Protein AF-A0A2V5WTH6-F1 (afdb_monomer)

pLDDT: mean 79.35, std 17.33, range [40.53, 95.56]

Radius of gyration: 19.83 Å; Cα contacts (8 Å, |Δi|>4): 260; chains: 1; bounding box: 64×51×32 Å

Secondary structure (DSSP, 8-state):
-EE-SSEEEEEEE--S-GGGGGG-EEEEEEE-TTS-EEEEEEEPPSSSEEEEEEETTT--EEEEEEEEEETTEEEEEEE-TTS-TTS-EEEEEE-EETTEESS--EEE-----TT---THHHHHHHHHSS--

Mean predicted aligned error: 10.58 Å

Foldseek 3Di:
DDDDQWKDKDKDAAPPDPVQQQAKKKKKWAAFPVRHIWIWIWRDDQAWDWTFTATPPPRDGDDIWTWHDGNGITMIMDTCNRHGLQIKMWMDIQRDPPPDRPTDIDIDHHDDPPPDPPCVVVVVVVVVVPPD

Structure (mmCIF, N/CA/C/O backbone):
data_AF-A0A2V5WTH6-F1
#
_entry.id   AF-A0A2V5WTH6-F1
#
loop_
_atom_site.group_PDB
_atom_site.id
_atom_site.type_symbol
_atom_site.label_atom_id
_atom_site.label_alt_id
_atom_site.label_comp_id
_atom_site.label_asym_id
_atom_site.label_entity_id
_atom_site.label_seq_id
_atom_site.pdbx_PDB_ins_code
_atom_site.Cartn_x
_atom_site.Cartn_y
_atom_site.Cartn_z
_atom_site.occupancy
_atom_site.B_iso_or_equiv
_atom_site.auth_seq_id
_atom_site.auth_comp_id
_atom_site.auth_asym_id
_atom_site.auth_atom_id
_atom_site.pdbx_PDB_model_num
ATOM 1 N N . VAL A 1 1 ? -0.815 8.359 -6.372 1.00 88.19 1 VAL A N 1
ATOM 2 C CA . VAL A 1 1 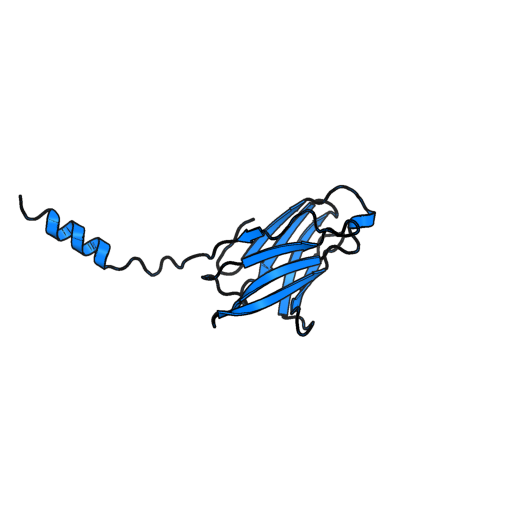? -1.304 7.412 -5.344 1.00 88.19 1 VAL A CA 1
ATOM 3 C C . VAL A 1 1 ? -2.803 7.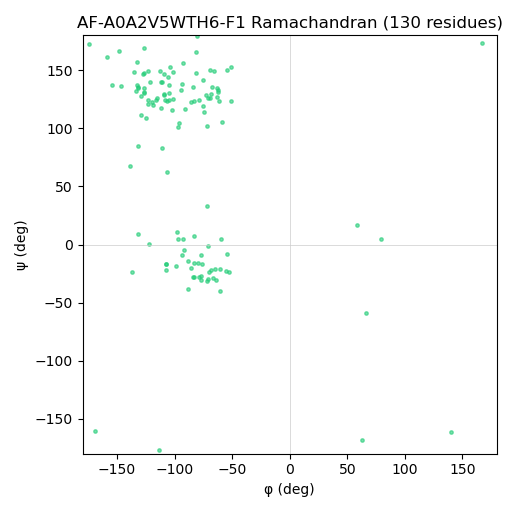589 -5.222 1.00 88.19 1 VAL A C 1
ATOM 5 O O . VAL A 1 1 ? -3.250 8.729 -5.161 1.00 88.19 1 VAL A O 1
ATOM 8 N N . SER A 1 2 ? -3.561 6.502 -5.251 1.00 91.56 2 SER A N 1
ATOM 9 C CA . SER A 1 2 ? -5.020 6.497 -5.147 1.00 91.56 2 SER A CA 1
ATOM 10 C C . SER A 1 2 ? -5.433 5.445 -4.129 1.00 91.56 2 SER A C 1
ATOM 12 O O . SER A 1 2 ? -4.868 4.354 -4.107 1.00 91.56 2 SER A O 1
ATOM 14 N N . ARG A 1 3 ? -6.389 5.769 -3.259 1.00 92.31 3 ARG A N 1
ATOM 15 C CA . ARG A 1 3 ? -6.873 4.859 -2.220 1.00 92.31 3 ARG A CA 1
ATOM 16 C C . ARG A 1 3 ? -8.380 4.726 -2.310 1.00 92.31 3 ARG A C 1
ATOM 18 O O . ARG A 1 3 ? -9.106 5.715 -2.303 1.00 92.31 3 ARG A O 1
ATOM 25 N N . THR A 1 4 ? -8.835 3.485 -2.305 1.00 90.69 4 THR A N 1
ATOM 26 C CA . THR A 1 4 ? -10.234 3.115 -2.115 1.00 90.69 4 THR A CA 1
ATOM 27 C C . THR A 1 4 ? -10.381 2.357 -0.796 1.00 90.69 4 THR A C 1
ATOM 29 O O . THR A 1 4 ? -9.424 2.194 -0.035 1.00 90.69 4 THR A O 1
ATOM 32 N N . ARG A 1 5 ? -11.596 1.891 -0.499 1.00 87.81 5 ARG A N 1
ATOM 33 C CA . ARG A 1 5 ? -11.837 1.046 0.674 1.00 87.81 5 ARG A CA 1
ATOM 34 C C . ARG A 1 5 ? -11.041 -0.260 0.608 1.00 87.81 5 ARG A C 1
ATOM 36 O O . ARG A 1 5 ? -10.504 -0.684 1.626 1.00 87.81 5 ARG A O 1
ATOM 43 N N . ASP A 1 6 ? -10.969 -0.851 -0.581 1.00 89.69 6 ASP A N 1
ATOM 44 C CA . ASP A 1 6 ? -10.497 -2.223 -0.765 1.00 89.69 6 ASP A CA 1
ATOM 45 C C . ASP A 1 6 ? -9.113 -2.299 -1.401 1.00 89.69 6 ASP A C 1
ATOM 47 O O . ASP A 1 6 ? -8.427 -3.302 -1.225 1.00 89.69 6 ASP A O 1
ATOM 51 N N . ASN A 1 7 ? -8.681 -1.247 -2.102 1.00 92.94 7 ASN A N 1
ATOM 52 C CA . ASN A 1 7 ? -7.415 -1.228 -2.827 1.00 92.94 7 ASN A CA 1
ATOM 53 C C . ASN A 1 7 ? -6.634 0.067 -2.607 1.00 92.94 7 ASN A C 1
ATOM 55 O O . ASN A 1 7 ? -7.212 1.149 -2.458 1.00 92.94 7 ASN A O 1
ATOM 59 N N . LEU A 1 8 ? -5.311 -0.060 -2.643 1.00 93.50 8 LEU A N 1
ATOM 60 C CA . LEU A 1 8 ? -4.381 1.050 -2.782 1.00 93.50 8 LEU A CA 1
ATOM 61 C C . LEU A 1 8 ? -3.617 0.907 -4.097 1.00 93.50 8 LEU A C 1
ATOM 63 O O . LEU A 1 8 ? -2.948 -0.106 -4.292 1.00 93.50 8 LEU A O 1
ATOM 67 N N . ASP A 1 9 ? -3.674 1.943 -4.927 1.00 93.44 9 ASP A N 1
ATOM 68 C CA . ASP A 1 9 ? -2.959 2.033 -6.196 1.00 93.44 9 ASP A CA 1
ATOM 69 C C . ASP A 1 9 ? -1.816 3.052 -6.091 1.00 93.44 9 ASP A C 1
ATOM 71 O O . ASP A 1 9 ? -1.991 4.216 -5.701 1.00 93.44 9 ASP A O 1
ATOM 75 N N . VAL A 1 10 ? -0.603 2.604 -6.400 1.00 90.31 10 VAL A N 1
ATOM 76 C CA . VAL A 1 10 ? 0.632 3.367 -6.213 1.00 90.31 10 VAL A CA 1
ATOM 77 C C . VAL A 1 10 ? 1.448 3.359 -7.496 1.00 90.31 10 VAL A C 1
ATOM 79 O O . VAL A 1 10 ? 2.049 2.350 -7.854 1.00 90.31 10 VAL A O 1
ATOM 82 N N . ASP A 1 11 ? 1.552 4.518 -8.138 1.00 89.50 11 ASP A N 1
ATOM 83 C CA . ASP A 1 11 ? 2.507 4.721 -9.224 1.00 89.50 11 ASP A CA 1
ATOM 84 C C . ASP A 1 11 ? 3.921 4.876 -8.666 1.00 89.50 11 ASP A C 1
ATOM 86 O O . ASP A 1 11 ? 4.223 5.806 -7.910 1.00 89.50 11 ASP A O 1
ATOM 90 N N . LEU A 1 12 ? 4.811 3.972 -9.061 1.00 81.38 12 LEU A N 1
ATOM 91 C CA . LEU A 1 12 ? 6.212 3.979 -8.674 1.00 81.38 12 LEU A CA 1
ATOM 92 C C . LEU A 1 12 ? 7.079 4.363 -9.869 1.00 81.38 12 LEU A C 1
ATOM 94 O O . LEU A 1 12 ? 6.996 3.767 -10.941 1.00 81.38 12 LEU A O 1
ATOM 98 N N . ARG A 1 13 ? 7.969 5.335 -9.656 1.00 80.25 13 ARG A N 1
ATOM 99 C CA . ARG A 1 13 ? 9.046 5.692 -10.588 1.00 80.25 13 ARG A CA 1
ATOM 100 C C . ARG A 1 13 ? 10.384 5.596 -9.870 1.00 80.25 13 ARG A C 1
ATOM 102 O O . ARG A 1 13 ? 10.591 6.259 -8.849 1.00 80.25 13 ARG A O 1
ATOM 109 N N . PHE A 1 14 ? 11.269 4.758 -10.390 1.00 74.06 14 PHE A N 1
ATOM 110 C CA . PHE A 1 14 ? 12.625 4.544 -9.898 1.00 74.06 14 PHE A CA 1
ATOM 111 C C . PHE A 1 14 ? 13.629 5.246 -10.813 1.00 74.06 14 PHE A C 1
ATOM 113 O O . PHE A 1 14 ? 13.379 5.439 -12.002 1.00 74.06 14 PHE A O 1
ATOM 120 N N . SER A 1 15 ? 14.783 5.628 -10.265 1.00 68.12 15 SER A N 1
ATOM 121 C CA . SER A 1 15 ? 15.891 6.097 -11.095 1.00 68.12 15 SER A CA 1
ATOM 122 C C . SER A 1 15 ? 16.477 4.934 -11.900 1.00 68.12 15 SER A C 1
ATOM 124 O O . SER A 1 15 ? 16.460 3.787 -11.452 1.00 68.12 15 SER A O 1
ATOM 126 N N . ALA A 1 16 ? 17.024 5.228 -13.082 1.00 64.00 16 ALA A N 1
ATOM 127 C CA . ALA A 1 16 ? 17.572 4.243 -14.018 1.00 64.00 16 ALA A CA 1
ATOM 128 C C . ALA A 1 16 ? 18.906 3.607 -13.561 1.00 64.00 16 ALA A C 1
ATOM 130 O O . ALA A 1 16 ? 19.766 3.312 -14.383 1.00 64.00 16 ALA A O 1
ATOM 131 N N . ASN A 1 17 ? 19.114 3.420 -12.253 1.00 65.38 17 ASN A N 1
ATOM 132 C CA . ASN A 1 17 ? 20.310 2.788 -11.705 1.00 65.38 17 ASN A CA 1
ATOM 133 C C . ASN A 1 17 ? 20.043 1.287 -11.443 1.00 65.38 17 ASN A C 1
ATOM 135 O O . ASN A 1 17 ? 19.398 0.956 -10.442 1.00 65.38 17 ASN A O 1
ATOM 139 N N . PRO A 1 18 ? 20.555 0.367 -12.286 1.00 58.31 18 PRO A N 1
ATOM 140 C CA . PRO A 1 18 ? 20.208 -1.057 -12.229 1.00 58.31 18 PRO A CA 1
ATOM 141 C C . PRO A 1 18 ? 20.654 -1.737 -10.929 1.00 58.31 18 PRO A C 1
ATOM 143 O O . PRO A 1 18 ? 19.987 -2.647 -10.437 1.00 58.31 18 PRO A O 1
ATOM 146 N N . PHE A 1 19 ? 21.755 -1.272 -10.329 1.00 58.19 19 PHE A N 1
ATOM 147 C CA . PHE A 1 19 ? 22.296 -1.834 -9.088 1.00 58.19 19 PHE A CA 1
ATOM 148 C C . PHE A 1 19 ? 21.400 -1.564 -7.874 1.00 58.19 19 PHE A C 1
ATOM 150 O O . PHE A 1 19 ? 21.469 -2.291 -6.884 1.00 58.19 19 PHE A O 1
ATOM 157 N N . ARG A 1 20 ? 20.535 -0.543 -7.946 1.00 61.81 20 ARG A N 1
ATOM 158 C CA . ARG A 1 20 ? 19.619 -0.183 -6.856 1.00 61.81 20 ARG A CA 1
ATOM 159 C C . ARG A 1 20 ? 18.342 -1.023 -6.842 1.00 61.81 20 ARG A C 1
ATOM 161 O O . ARG A 1 20 ? 17.667 -1.059 -5.826 1.00 61.81 20 ARG A O 1
ATOM 168 N N . MET A 1 21 ? 18.003 -1.728 -7.922 1.00 57.66 21 MET A N 1
ATOM 169 C CA . MET A 1 21 ? 16.694 -2.384 -8.043 1.00 57.66 21 MET A CA 1
ATOM 170 C C . MET A 1 21 ? 16.567 -3.752 -7.384 1.00 57.66 21 MET A C 1
ATOM 172 O O . MET A 1 21 ? 15.474 -4.097 -6.947 1.00 57.66 21 MET A O 1
ATOM 176 N N . GLN A 1 22 ? 17.649 -4.523 -7.249 1.00 57.06 22 GLN A N 1
ATOM 177 C CA . GLN A 1 22 ? 17.549 -5.901 -6.744 1.00 57.06 22 GLN A CA 1
ATOM 178 C C . GLN A 1 22 ? 17.209 -6.019 -5.246 1.00 57.06 22 GLN A C 1
ATOM 180 O O . GLN A 1 22 ? 17.093 -7.126 -4.723 1.00 57.06 22 GLN A O 1
ATOM 185 N N . ARG A 1 23 ? 17.061 -4.901 -4.525 1.00 64.50 23 ARG A N 1
ATOM 186 C CA . ARG A 1 23 ? 16.792 -4.896 -3.076 1.00 64.50 23 ARG A CA 1
ATOM 187 C C . ARG A 1 23 ? 15.649 -3.981 -2.653 1.00 64.50 23 ARG A C 1
ATOM 189 O O . ARG A 1 23 ? 15.458 -3.796 -1.453 1.00 64.50 23 ARG A O 1
ATOM 196 N N . ASN A 1 24 ? 14.891 -3.431 -3.599 1.00 77.44 24 ASN A N 1
ATOM 197 C CA . ASN A 1 24 ? 13.833 -2.498 -3.247 1.00 77.44 24 ASN A CA 1
ATOM 198 C C . ASN A 1 24 ? 12.699 -3.237 -2.528 1.00 77.44 24 ASN A C 1
ATOM 200 O O . ASN A 1 24 ? 12.150 -4.229 -3.015 1.00 77.44 24 ASN A O 1
ATOM 204 N N . LYS A 1 25 ? 12.353 -2.737 -1.345 1.00 85.75 25 LYS A N 1
ATOM 205 C CA . LYS A 1 25 ? 11.200 -3.197 -0.578 1.00 85.75 25 LYS A CA 1
ATOM 206 C C . LYS A 1 25 ? 10.156 -2.103 -0.547 1.00 85.75 25 LYS A C 1
ATOM 208 O O . LYS A 1 25 ? 10.485 -0.932 -0.381 1.00 85.75 25 LYS A O 1
ATOM 213 N N . PHE A 1 26 ? 8.903 -2.492 -0.679 1.00 89.38 26 PHE A N 1
ATOM 214 C CA . PHE A 1 26 ? 7.774 -1.620 -0.428 1.00 89.38 26 PHE A CA 1
ATOM 215 C C . PHE A 1 26 ? 7.201 -1.952 0.941 1.00 89.38 26 PHE A C 1
ATOM 217 O O . PHE A 1 26 ? 6.898 -3.110 1.215 1.00 89.38 26 PHE A O 1
ATOM 224 N N . PHE A 1 27 ? 7.093 -0.951 1.799 1.00 92.12 27 PHE A N 1
ATOM 225 C CA . PHE A 1 27 ? 6.552 -1.065 3.140 1.00 92.12 27 PHE A CA 1
ATOM 226 C C . PHE A 1 27 ? 5.225 -0.336 3.225 1.00 92.12 27 PHE A C 1
ATOM 228 O O . PHE A 1 27 ? 5.084 0.772 2.707 1.00 92.12 27 PHE A O 1
ATOM 235 N N . ILE A 1 28 ? 4.287 -0.944 3.939 1.00 94.31 28 ILE A N 1
ATOM 236 C CA . ILE A 1 28 ? 3.023 -0.325 4.315 1.00 94.31 28 ILE A CA 1
ATOM 237 C C . ILE A 1 28 ? 2.879 -0.467 5.817 1.00 94.31 28 ILE A C 1
ATOM 239 O O . ILE A 1 28 ? 3.046 -1.554 6.369 1.00 94.31 28 ILE A O 1
ATOM 243 N N . LEU A 1 29 ? 2.544 0.632 6.470 1.00 95.56 29 LEU A N 1
ATOM 244 C CA . LEU A 1 29 ? 2.190 0.699 7.872 1.00 95.56 29 LEU A CA 1
ATOM 245 C C . LEU A 1 29 ? 0.782 1.277 7.979 1.00 95.56 29 LEU A C 1
ATOM 247 O O . LEU A 1 29 ? 0.422 2.217 7.280 1.00 95.56 29 LEU A O 1
ATOM 251 N N . GLY A 1 30 ? -0.018 0.726 8.875 1.00 95.06 30 GLY A N 1
ATOM 252 C CA . GLY A 1 30 ? -1.367 1.202 9.109 1.00 95.06 30 GLY A CA 1
ATOM 253 C C . GLY A 1 30 ? -1.964 0.586 10.355 1.00 95.06 30 GLY A C 1
ATOM 254 O O . GLY A 1 30 ? -1.256 0.063 11.224 1.00 95.06 30 GLY A O 1
ATOM 255 N N . ARG A 1 31 ? -3.290 0.632 10.433 1.00 95.25 31 ARG A N 1
ATOM 256 C CA . ARG A 1 31 ? -4.060 -0.024 11.489 1.00 95.25 31 ARG A CA 1
ATOM 257 C C . ARG A 1 31 ? -5.078 -0.976 10.895 1.00 95.25 31 ARG A C 1
ATOM 259 O O . ARG A 1 31 ? -5.575 -0.715 9.806 1.00 95.25 31 ARG A O 1
ATOM 266 N N . ASP A 1 32 ? -5.397 -2.048 11.607 1.00 92.56 32 ASP A N 1
ATOM 267 C CA . ASP A 1 32 ? -6.545 -2.893 11.278 1.00 92.56 32 ASP A CA 1
ATOM 268 C C . ASP A 1 32 ? -7.863 -2.285 11.790 1.00 92.56 32 ASP A C 1
ATOM 270 O O . ASP A 1 32 ? -7.885 -1.202 12.384 1.00 92.56 32 ASP A O 1
ATOM 274 N N . SER A 1 33 ? -8.982 -2.971 11.542 1.00 90.25 33 SER A N 1
ATOM 275 C CA . SER A 1 33 ? -10.323 -2.545 11.969 1.00 90.25 33 SER A CA 1
ATOM 276 C C . SER A 1 33 ? -10.483 -2.417 13.488 1.00 90.25 33 SER A C 1
ATOM 278 O O . SER A 1 33 ? -11.365 -1.693 13.940 1.00 90.25 33 SER A O 1
ATOM 280 N N . LEU A 1 34 ? -9.621 -3.073 14.273 1.00 93.38 34 LEU A N 1
ATOM 281 C CA . LEU A 1 34 ? -9.576 -2.980 15.735 1.00 93.38 34 LEU A CA 1
ATOM 282 C C . LEU A 1 34 ? -8.589 -1.903 16.220 1.00 93.38 34 LEU A C 1
ATOM 284 O O . LEU A 1 34 ? -8.341 -1.780 17.417 1.00 93.38 34 LEU A O 1
ATOM 288 N N . GLY A 1 35 ? -7.987 -1.139 15.304 1.00 92.06 35 GLY A N 1
ATOM 289 C CA . GLY A 1 35 ? -7.024 -0.084 15.616 1.00 92.06 35 GLY A CA 1
ATOM 290 C C . GLY A 1 35 ? -5.609 -0.585 15.926 1.00 92.06 35 GLY A C 1
ATOM 291 O O . GLY A 1 35 ? -4.739 0.229 16.265 1.00 92.06 35 GLY A O 1
ATOM 292 N N . ARG A 1 36 ? -5.336 -1.891 15.797 1.00 94.69 36 ARG A N 1
ATOM 293 C CA . ARG A 1 36 ? -4.009 -2.474 16.056 1.00 94.69 36 ARG A CA 1
ATOM 294 C C . ARG A 1 36 ? -3.069 -2.149 14.907 1.00 94.69 36 ARG A C 1
ATOM 296 O O . ARG A 1 36 ? -3.473 -2.183 13.748 1.00 94.69 36 ARG A O 1
ATOM 303 N N . LYS A 1 37 ? -1.802 -1.863 15.216 1.00 94.81 37 LYS A N 1
ATOM 304 C CA . LYS A 1 37 ? -0.788 -1.577 14.193 1.00 94.81 37 LYS A CA 1
ATOM 305 C C . LYS A 1 37 ? -0.569 -2.806 13.309 1.00 94.81 37 LYS A C 1
ATOM 307 O O . LYS A 1 37 ? -0.412 -3.916 13.812 1.00 94.81 37 LYS A O 1
ATOM 312 N N . ARG A 1 38 ? -0.520 -2.582 12.002 1.00 94.00 38 ARG A N 1
ATOM 313 C CA . ARG A 1 38 ? -0.177 -3.574 10.983 1.00 94.00 38 ARG A CA 1
ATOM 314 C C . ARG A 1 38 ? 0.943 -3.019 10.129 1.00 94.00 38 ARG A C 1
ATOM 316 O O . ARG A 1 38 ? 0.879 -1.863 9.721 1.00 94.00 38 ARG A O 1
ATOM 323 N N . ALA A 1 39 ? 1.947 -3.842 9.871 1.00 95.25 39 ALA A N 1
ATOM 324 C CA . ALA A 1 39 ? 3.046 -3.502 8.989 1.00 95.25 39 ALA A CA 1
ATOM 325 C C . ALA A 1 39 ? 3.288 -4.668 8.039 1.00 95.25 39 ALA A C 1
ATOM 327 O O . ALA A 1 39 ? 3.381 -5.811 8.489 1.00 95.25 39 ALA A O 1
ATOM 328 N N . CYS A 1 40 ? 3.406 -4.385 6.749 1.00 94.44 40 CYS A N 1
ATOM 329 C CA . CYS A 1 40 ? 3.772 -5.388 5.765 1.00 94.44 40 CYS A CA 1
ATOM 330 C C . CYS A 1 40 ? 4.870 -4.894 4.829 1.00 94.44 40 CYS A C 1
ATOM 332 O O . CYS A 1 40 ? 5.088 -3.690 4.665 1.00 94.44 40 CYS A O 1
ATOM 334 N N . GLN A 1 41 ? 5.577 -5.855 4.244 1.00 94.25 41 GLN A N 1
ATOM 335 C CA . GLN A 1 41 ? 6.631 -5.641 3.270 1.00 94.25 41 GLN A CA 1
ATOM 336 C C . GLN A 1 41 ? 6.360 -6.453 2.008 1.00 94.25 41 GLN A C 1
ATOM 338 O O . GLN A 1 41 ? 5.844 -7.569 2.063 1.00 94.25 41 GLN A O 1
ATOM 343 N N . ILE A 1 42 ? 6.773 -5.902 0.876 1.00 91.94 42 ILE A N 1
ATOM 344 C CA . ILE A 1 42 ? 6.692 -6.536 -0.436 1.00 91.94 42 ILE A CA 1
ATOM 345 C C . ILE A 1 42 ? 8.047 -6.376 -1.102 1.00 91.94 42 ILE A C 1
ATOM 347 O O . ILE A 1 42 ? 8.655 -5.303 -1.056 1.00 91.94 42 ILE A O 1
ATOM 351 N N . ARG A 1 43 ? 8.547 -7.448 -1.710 1.00 88.50 43 ARG A N 1
ATOM 352 C CA . ARG A 1 43 ? 9.787 -7.399 -2.487 1.00 88.50 43 ARG A CA 1
ATOM 353 C C . ARG A 1 43 ? 9.447 -6.968 -3.905 1.00 88.50 43 ARG A C 1
ATOM 355 O O . ARG A 1 43 ? 8.626 -7.607 -4.556 1.00 88.50 43 ARG A O 1
ATOM 362 N N . LEU A 1 44 ? 10.055 -5.879 -4.357 1.00 79.81 44 LEU A N 1
ATOM 363 C CA . LEU A 1 44 ? 9.769 -5.320 -5.670 1.00 79.81 44 LEU A CA 1
ATOM 364 C C . LEU A 1 44 ? 10.501 -6.128 -6.757 1.00 79.81 44 LEU A C 1
ATOM 366 O O . LEU A 1 44 ? 11.720 -6.290 -6.667 1.00 79.81 44 LEU A O 1
ATOM 370 N N . PRO A 1 45 ? 9.786 -6.656 -7.764 1.00 77.38 45 PRO A N 1
ATOM 371 C CA . PRO A 1 45 ? 10.378 -7.404 -8.862 1.00 77.38 45 PRO A CA 1
ATOM 372 C C . PRO A 1 45 ? 10.939 -6.449 -9.925 1.00 77.38 45 PRO A C 1
ATOM 374 O O . PRO A 1 45 ? 10.598 -5.269 -9.980 1.00 77.38 45 PRO A O 1
ATOM 377 N N . GLY A 1 46 ? 11.762 -6.981 -10.830 1.00 75.88 46 GLY A N 1
ATOM 378 C CA . GLY A 1 46 ? 12.182 -6.255 -12.034 1.00 75.88 46 GLY A CA 1
ATOM 379 C C . GLY A 1 46 ? 11.118 -6.214 -13.138 1.00 75.88 46 GLY A C 1
ATOM 380 O O . GLY A 1 46 ? 11.304 -5.525 -14.129 1.00 75.88 46 GLY A O 1
ATOM 381 N N . CYS A 1 47 ? 10.018 -6.954 -13.018 1.00 82.06 47 CYS A N 1
ATOM 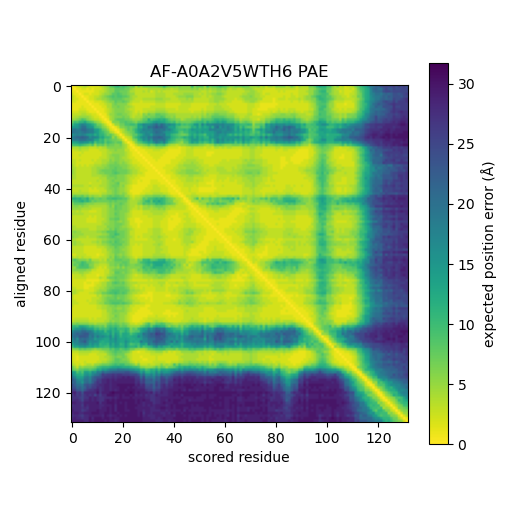382 C CA . CYS A 1 47 ? 8.994 -7.067 -14.055 1.00 82.06 47 CYS A CA 1
ATOM 383 C C . CYS A 1 47 ? 7.604 -7.264 -13.448 1.00 82.06 47 CYS A C 1
ATOM 385 O O . CYS A 1 47 ? 7.472 -7.561 -12.264 1.00 82.06 47 CYS A O 1
ATOM 387 N N . SER A 1 48 ? 6.572 -7.105 -14.277 1.00 89.06 48 SER A N 1
ATOM 388 C CA . SER A 1 48 ? 5.176 -7.349 -13.905 1.00 89.06 48 SER A CA 1
ATOM 389 C C . SER A 1 48 ? 4.993 -8.726 -13.261 1.00 89.06 48 SER A C 1
ATOM 391 O O . SER A 1 48 ? 5.319 -9.739 -13.875 1.00 89.06 48 SER A O 1
ATOM 393 N N . ALA A 1 49 ? 4.455 -8.761 -12.043 1.00 91.19 49 ALA A N 1
ATOM 394 C CA . ALA A 1 49 ? 4.237 -9.990 -11.290 1.00 91.19 49 ALA A CA 1
ATOM 395 C C . ALA A 1 49 ? 3.172 -9.800 -10.204 1.00 91.19 49 ALA A C 1
ATOM 397 O O . ALA A 1 49 ? 2.855 -8.676 -9.807 1.00 91.19 49 ALA A O 1
ATOM 398 N N . ASP A 1 50 ? 2.634 -10.916 -9.726 1.00 93.62 50 ASP A N 1
ATOM 399 C CA . ASP A 1 50 ? 1.831 -10.970 -8.507 1.00 93.62 50 ASP A CA 1
ATOM 400 C C . ASP A 1 50 ? 2.776 -11.352 -7.353 1.00 93.62 50 ASP A C 1
ATOM 402 O O . ASP A 1 50 ? 3.639 -12.218 -7.502 1.00 93.62 50 ASP A O 1
ATOM 406 N N . LEU A 1 51 ? 2.693 -10.628 -6.238 1.00 91.56 51 LEU A N 1
ATOM 407 C CA . LEU A 1 51 ? 3.733 -10.556 -5.215 1.00 91.56 51 LEU A CA 1
ATOM 408 C C . LEU A 1 51 ? 3.136 -10.754 -3.835 1.00 91.56 51 LEU A C 1
ATOM 410 O O . LEU A 1 51 ? 2.140 -10.125 -3.483 1.00 91.56 51 LEU A O 1
ATOM 414 N N . GLU A 1 52 ? 3.786 -11.572 -3.019 1.00 94.19 52 GLU A N 1
ATOM 415 C CA . GLU A 1 52 ? 3.351 -11.762 -1.643 1.00 94.19 52 GLU A CA 1
ATOM 416 C C . GLU A 1 52 ? 3.545 -10.498 -0.805 1.00 94.19 52 GLU A C 1
ATOM 418 O O . GLU A 1 52 ? 4.597 -9.849 -0.815 1.00 94.19 52 GLU A O 1
ATOM 423 N N . MET A 1 53 ? 2.514 -10.194 -0.029 1.00 94.00 53 MET A N 1
ATOM 424 C CA . MET A 1 53 ? 2.555 -9.243 1.066 1.00 94.00 53 MET A CA 1
ATOM 425 C C . MET A 1 53 ? 2.913 -10.011 2.325 1.00 94.00 53 MET A C 1
ATOM 427 O O . MET A 1 53 ? 2.155 -10.876 2.753 1.00 94.00 53 MET A O 1
ATOM 431 N N . LEU A 1 54 ? 4.057 -9.697 2.923 1.00 95.12 54 LEU A N 1
ATOM 432 C CA . LEU A 1 54 ? 4.536 -10.376 4.122 1.00 95.12 54 LEU A CA 1
ATOM 433 C C . LEU A 1 54 ? 4.338 -9.479 5.338 1.00 95.12 54 LEU A C 1
ATOM 435 O O . LEU A 1 54 ? 4.751 -8.321 5.319 1.00 95.12 54 LEU A O 1
ATOM 439 N N . ASP A 1 55 ? 3.748 -10.001 6.408 1.00 93.94 55 ASP A N 1
ATOM 440 C CA . ASP A 1 55 ? 3.688 -9.299 7.691 1.00 93.94 55 ASP A CA 1
ATOM 441 C C . ASP A 1 55 ? 5.108 -9.070 8.236 1.00 93.94 55 ASP A C 1
ATOM 443 O O . ASP A 1 55 ? 5.938 -9.978 8.258 1.00 93.94 55 ASP A O 1
ATOM 447 N N . CYS A 1 56 ? 5.423 -7.847 8.661 1.00 93.06 56 CYS A N 1
ATOM 448 C CA . CYS A 1 56 ? 6.786 -7.496 9.070 1.00 93.06 56 CYS A CA 1
ATOM 449 C C . CYS A 1 56 ? 7.225 -8.160 10.383 1.00 93.06 56 CYS A C 1
ATOM 451 O O . CYS A 1 56 ? 8.427 -8.268 10.615 1.00 93.06 56 CYS A O 1
ATOM 453 N N . ALA A 1 57 ? 6.289 -8.562 11.248 1.00 91.69 57 ALA A N 1
ATOM 454 C CA . ALA A 1 57 ? 6.607 -9.166 12.540 1.00 91.69 57 ALA A CA 1
ATOM 455 C C . ALA A 1 57 ? 6.773 -10.687 12.435 1.00 91.69 57 ALA A C 1
ATOM 457 O O . ALA A 1 57 ? 7.645 -11.262 13.080 1.00 91.69 57 ALA A O 1
ATOM 458 N N . THR A 1 58 ? 5.942 -11.334 11.620 1.00 92.94 58 THR A N 1
ATOM 459 C CA . THR A 1 58 ? 5.869 -12.801 11.511 1.00 92.94 58 THR A CA 1
ATOM 460 C C . THR A 1 58 ? 6.464 -13.348 10.219 1.00 92.94 58 THR A C 1
ATOM 462 O O . THR A 1 58 ? 6.747 -14.537 10.127 1.00 92.94 58 THR A O 1
ATOM 465 N N . ASN A 1 59 ? 6.665 -12.495 9.212 1.00 93.19 59 ASN A N 1
ATOM 466 C CA . ASN A 1 59 ? 7.100 -12.865 7.866 1.00 93.19 59 ASN A CA 1
ATOM 467 C C . ASN A 1 59 ? 6.164 -13.865 7.156 1.00 93.19 59 ASN A C 1
ATOM 469 O O . ASN A 1 59 ? 6.552 -14.478 6.164 1.00 93.19 59 ASN A O 1
ATOM 473 N N . HIS A 1 60 ? 4.930 -14.019 7.643 1.00 94.75 60 HIS A N 1
ATOM 474 C CA . HIS A 1 60 ? 3.896 -14.816 6.993 1.00 94.75 60 HIS A CA 1
ATOM 475 C C . HIS A 1 60 ? 3.225 -14.028 5.868 1.00 94.75 60 HIS A C 1
ATOM 477 O O . HIS A 1 60 ? 3.065 -12.808 5.964 1.00 94.75 60 HIS A O 1
ATOM 483 N N . SER A 1 61 ? 2.809 -14.739 4.820 1.00 93.94 61 SER A N 1
ATOM 484 C CA . SER A 1 61 ? 2.020 -14.162 3.735 1.00 93.94 61 SER A CA 1
ATOM 485 C C . SER A 1 61 ? 0.628 -13.785 4.237 1.00 93.94 61 SER A C 1
ATOM 487 O O . SER A 1 61 ? -0.051 -14.579 4.888 1.00 93.94 61 SER A O 1
ATOM 489 N N . ILE A 1 62 ? 0.226 -12.549 3.959 1.00 92.50 62 ILE A N 1
ATOM 490 C CA . ILE A 1 62 ? -1.051 -11.965 4.381 1.00 92.50 62 ILE A CA 1
ATOM 491 C C . ILE A 1 62 ? -1.893 -11.476 3.198 1.00 92.50 62 ILE A C 1
ATOM 493 O O . ILE A 1 62 ? -2.976 -10.932 3.384 1.00 92.50 62 ILE A O 1
ATOM 497 N N . GLY A 1 63 ? -1.403 -11.632 1.972 1.00 91.56 63 GLY A N 1
ATOM 498 C CA . GLY A 1 63 ? -2.108 -11.193 0.778 1.00 91.56 63 GLY A CA 1
ATOM 499 C C . GLY A 1 63 ? -1.214 -11.196 -0.449 1.00 91.56 63 GLY A C 1
ATOM 500 O O . GLY A 1 63 ? -0.005 -11.402 -0.354 1.00 91.56 63 GLY A O 1
ATOM 501 N N . ILE A 1 64 ? -1.826 -10.941 -1.601 1.00 94.06 64 ILE A N 1
ATOM 502 C CA . ILE A 1 64 ? -1.134 -10.839 -2.882 1.00 94.06 64 ILE A CA 1
ATOM 503 C C . ILE A 1 64 ? -1.347 -9.434 -3.428 1.00 94.06 64 ILE A C 1
ATOM 505 O O . ILE A 1 64 ? -2.476 -9.014 -3.670 1.00 94.06 64 ILE A O 1
ATOM 509 N N . ALA A 1 65 ? -0.252 -8.716 -3.623 1.00 92.94 65 ALA A N 1
ATOM 510 C CA . ALA A 1 65 ? -0.226 -7.456 -4.334 1.00 92.94 65 ALA A CA 1
ATOM 511 C C . ALA A 1 65 ? 0.095 -7.689 -5.805 1.00 92.94 65 ALA A C 1
ATOM 513 O O . ALA A 1 65 ? 0.737 -8.670 -6.178 1.00 92.94 65 ALA A O 1
ATOM 514 N N . ARG A 1 66 ? -0.317 -6.757 -6.651 1.00 93.50 66 ARG A N 1
ATOM 515 C CA . ARG A 1 66 ? -0.079 -6.827 -8.082 1.00 93.50 66 ARG A CA 1
ATOM 516 C C . ARG A 1 66 ? 0.830 -5.694 -8.505 1.00 93.50 66 ARG A C 1
ATOM 518 O O . ARG A 1 66 ? 0.520 -4.533 -8.270 1.00 93.50 66 ARG A O 1
ATOM 525 N N . TYR A 1 67 ? 1.920 -6.044 -9.171 1.00 90.62 67 TYR A N 1
ATOM 526 C CA . TYR A 1 67 ? 2.776 -5.090 -9.850 1.00 90.62 67 TYR A CA 1
ATOM 527 C C . TYR A 1 67 ? 2.624 -5.241 -11.357 1.00 90.62 67 TYR A C 1
ATOM 529 O O . TYR A 1 67 ? 2.731 -6.350 -11.900 1.00 90.62 67 TYR A O 1
ATOM 537 N N . ARG A 1 68 ? 2.376 -4.130 -12.045 1.00 91.69 68 ARG A N 1
ATOM 538 C CA . ARG A 1 68 ? 2.330 -4.067 -13.506 1.00 91.69 68 ARG A CA 1
ATOM 539 C C . ARG A 1 68 ? 3.225 -2.938 -13.984 1.00 91.69 68 ARG A C 1
ATOM 541 O O . ARG A 1 68 ? 3.146 -1.815 -13.510 1.00 91.69 68 ARG A O 1
ATOM 548 N N . GLY A 1 69 ? 4.112 -3.257 -14.911 1.00 85.50 69 GLY A N 1
ATOM 549 C CA . GLY A 1 69 ? 5.134 -2.348 -15.398 1.00 85.50 69 GLY A CA 1
ATOM 550 C C . GLY A 1 69 ? 6.474 -3.030 -15.620 1.00 85.50 69 GLY A C 1
ATOM 551 O O . GLY A 1 69 ? 6.581 -4.255 -15.772 1.00 85.50 69 GLY A O 1
ATOM 552 N N . HIS A 1 70 ? 7.490 -2.187 -15.673 1.00 78.25 70 HIS A N 1
ATOM 553 C CA . HIS A 1 70 ? 8.849 -2.530 -16.034 1.00 78.25 70 HIS A CA 1
ATOM 554 C C . HIS A 1 70 ? 9.806 -2.042 -14.936 1.00 78.25 70 HIS A C 1
ATOM 556 O O . HIS A 1 70 ? 9.423 -1.246 -14.085 1.00 78.25 70 HIS A O 1
ATOM 562 N N . PRO A 1 71 ? 11.079 -2.447 -14.967 1.00 71.69 71 PRO A N 1
ATOM 563 C CA . PRO A 1 71 ? 11.972 -2.319 -13.821 1.00 71.69 71 PRO A CA 1
ATOM 564 C C . PRO A 1 71 ? 12.132 -0.890 -13.229 1.00 71.69 71 PRO A C 1
ATOM 566 O O . PRO A 1 71 ? 12.481 -0.735 -12.061 1.00 71.69 71 PRO A O 1
ATOM 569 N N . PHE A 1 72 ? 11.865 0.158 -14.018 1.00 72.56 72 PHE A N 1
ATOM 570 C CA . PHE A 1 72 ? 12.040 1.566 -13.634 1.00 72.56 72 PHE A CA 1
ATOM 571 C C . PHE A 1 72 ? 10.727 2.318 -13.394 1.00 72.56 72 PHE A C 1
ATOM 573 O O . PHE A 1 72 ? 10.742 3.388 -12.787 1.00 72.56 72 PHE A O 1
ATOM 580 N N . ALA A 1 73 ? 9.595 1.791 -13.857 1.00 81.69 73 ALA A N 1
ATOM 581 C CA . ALA A 1 73 ? 8.295 2.406 -13.644 1.00 81.69 73 ALA A CA 1
ATOM 582 C C . ALA A 1 73 ? 7.183 1.360 -13.702 1.00 81.69 73 ALA A C 1
ATOM 584 O O . ALA A 1 73 ? 7.164 0.485 -14.570 1.00 81.69 73 ALA A O 1
ATOM 585 N N . GLY A 1 7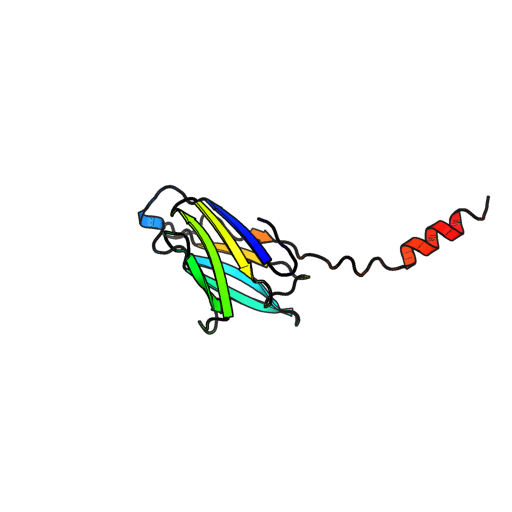4 ? 6.238 1.467 -12.777 1.00 85.88 74 GLY A N 1
ATOM 586 C CA . GLY A 1 74 ? 5.066 0.609 -12.770 1.00 85.88 74 GLY A CA 1
ATOM 587 C C . GLY A 1 74 ? 4.067 0.998 -11.698 1.00 85.88 74 GLY A C 1
ATOM 588 O O . GLY A 1 74 ? 4.336 1.844 -10.849 1.00 85.88 74 GLY A O 1
ATOM 589 N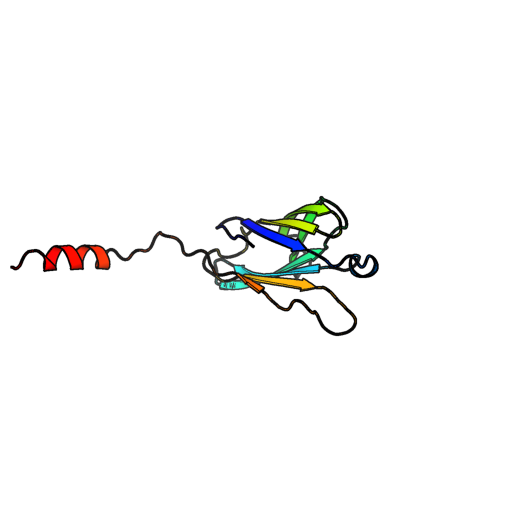 N . GLU A 1 75 ? 2.927 0.339 -11.755 1.00 89.88 75 GLU A N 1
ATOM 590 C CA . GLU A 1 75 ? 1.800 0.509 -10.860 1.00 89.88 75 GLU A CA 1
ATOM 591 C C . GLU A 1 75 ? 1.737 -0.662 -9.880 1.00 89.88 75 GLU A C 1
ATOM 593 O O . GLU A 1 75 ? 1.938 -1.827 -10.248 1.00 89.88 75 GLU A O 1
ATOM 598 N N . PHE A 1 76 ? 1.476 -0.332 -8.619 1.00 88.94 76 PHE A N 1
ATOM 599 C CA . PHE A 1 76 ? 1.254 -1.278 -7.539 1.00 88.94 76 PHE A CA 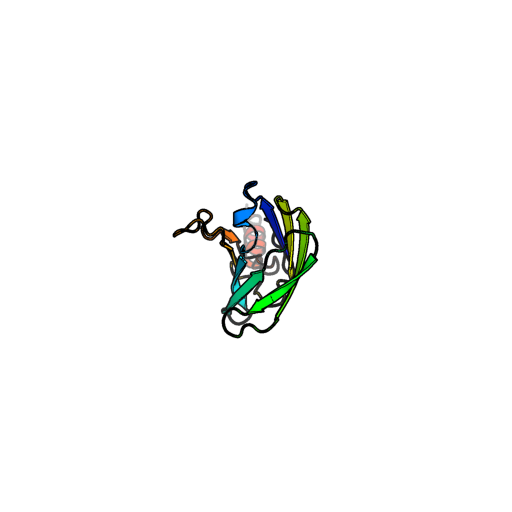1
ATOM 600 C C . PHE A 1 76 ? -0.196 -1.220 -7.084 1.00 88.94 76 PHE A C 1
ATOM 602 O O . PHE A 1 76 ? -0.603 -0.206 -6.530 1.00 88.94 76 PHE A O 1
ATOM 609 N N . THR A 1 77 ? -0.928 -2.319 -7.228 1.00 93.00 77 THR A N 1
ATOM 610 C CA . THR A 1 77 ? -2.275 -2.479 -6.671 1.00 93.00 77 THR A CA 1
ATOM 611 C C . THR A 1 77 ? -2.215 -3.420 -5.479 1.00 93.00 77 THR A C 1
ATOM 613 O O . THR A 1 77 ? -1.744 -4.558 -5.579 1.00 93.00 77 THR A O 1
ATOM 616 N N . LEU A 1 78 ? -2.677 -2.945 -4.328 1.00 92.06 78 LEU A N 1
ATOM 617 C CA . LEU A 1 78 ? -2.53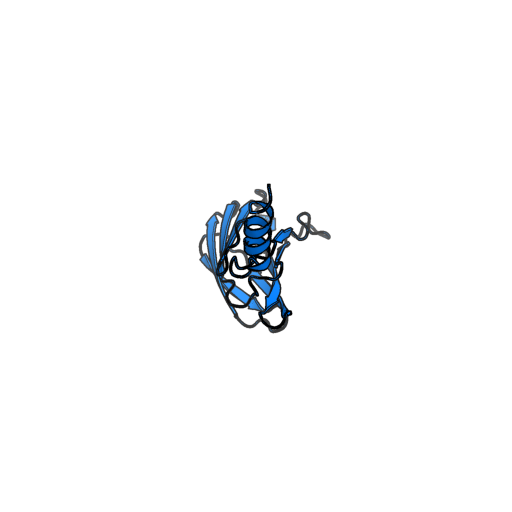7 -3.623 -3.042 1.00 92.06 78 LEU A CA 1
ATOM 618 C C . LEU A 1 78 ? -3.915 -3.851 -2.424 1.00 92.06 78 LEU A C 1
ATOM 620 O O . LEU A 1 78 ? -4.622 -2.868 -2.194 1.00 92.06 78 LEU A O 1
ATOM 624 N N . PRO A 1 79 ? -4.290 -5.093 -2.076 1.00 92.44 79 PRO A N 1
ATOM 625 C CA . PRO A 1 79 ? -5.534 -5.332 -1.364 1.00 92.44 79 PRO A CA 1
ATOM 626 C C . PRO A 1 79 ? -5.427 -4.824 0.082 1.00 92.44 79 PRO A C 1
ATOM 628 O O . PRO A 1 79 ? -4.548 -5.224 0.846 1.00 92.44 79 PRO A O 1
ATOM 631 N 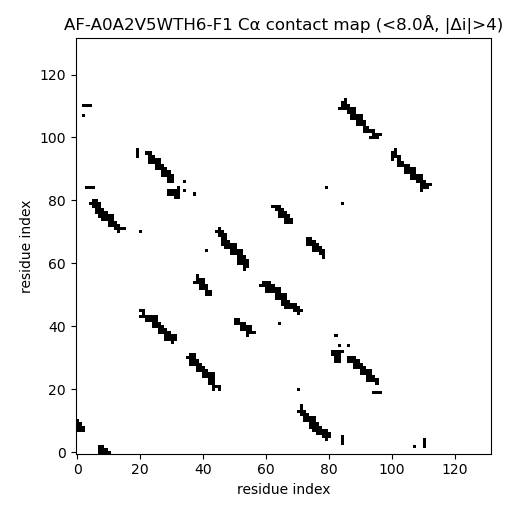N . LEU A 1 80 ? -6.368 -3.974 0.488 1.00 91.56 80 LEU A N 1
ATOM 632 C CA . LEU A 1 80 ? -6.424 -3.338 1.806 1.00 91.56 80 LEU A CA 1
ATOM 633 C C . LEU A 1 80 ? -7.360 -4.033 2.799 1.00 91.56 80 LEU A C 1
ATOM 635 O O . LEU A 1 80 ? -7.590 -3.502 3.875 1.00 91.56 80 LEU A O 1
ATOM 639 N N . HIS A 1 81 ? -7.860 -5.232 2.501 1.00 89.75 81 HIS A N 1
ATOM 640 C CA . HIS A 1 81 ? -8.788 -5.974 3.370 1.00 89.75 81 HIS A CA 1
ATOM 641 C C . HIS A 1 81 ? -8.314 -6.166 4.830 1.00 89.75 81 HIS A C 1
ATOM 643 O O . HIS A 1 81 ? -9.136 -6.339 5.728 1.00 89.75 81 HIS A O 1
ATOM 649 N N . LEU A 1 82 ? -7.001 -6.118 5.087 1.00 89.81 82 LEU A N 1
ATOM 650 C CA . LEU A 1 82 ? -6.410 -6.212 6.432 1.00 89.81 82 LEU A CA 1
ATOM 651 C C . LEU A 1 82 ? -6.161 -4.861 7.106 1.00 89.81 82 LEU A C 1
ATOM 653 O O . LEU A 1 82 ? -5.817 -4.807 8.290 1.00 89.81 82 LEU A O 1
ATOM 657 N N . PHE A 1 83 ? -6.318 -3.777 6.357 1.00 92.88 83 PHE A N 1
ATOM 658 C CA . PHE A 1 83 ? -6.162 -2.417 6.825 1.00 92.88 83 PHE A CA 1
ATOM 659 C C . PHE A 1 83 ? -7.526 -1.758 6.981 1.00 92.88 83 PHE A C 1
ATOM 661 O O . PHE A 1 83 ? -8.472 -1.967 6.228 1.00 92.88 83 PHE A O 1
ATOM 668 N N . SER A 1 84 ? -7.631 -0.918 7.993 1.00 91.94 84 SER A N 1
ATOM 669 C CA . SER A 1 84 ? -8.827 -0.146 8.242 1.00 91.94 84 SER A CA 1
ATOM 670 C C . SER A 1 84 ? -8.956 0.975 7.210 1.00 91.94 84 SER A C 1
ATOM 672 O O . SER A 1 84 ? -8.034 1.787 7.097 1.00 91.94 84 SER A O 1
ATOM 674 N N . PRO A 1 85 ? -10.11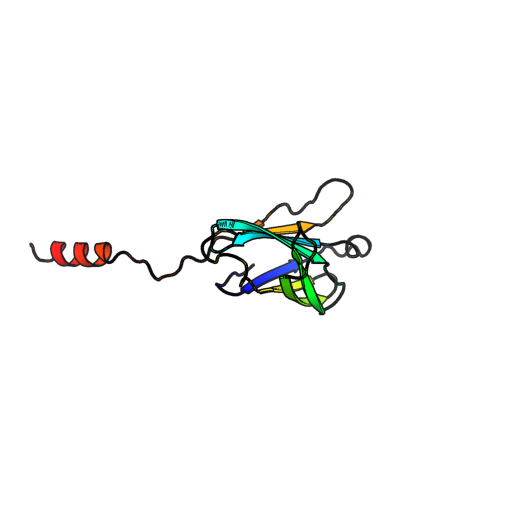1 1.124 6.538 1.00 91.19 85 PRO A N 1
ATOM 675 C CA . PRO A 1 85 ? -10.324 2.210 5.586 1.00 91.19 85 PRO A CA 1
ATOM 676 C C . PRO A 1 85 ? -10.350 3.584 6.265 1.00 91.19 85 PRO A C 1
ATOM 678 O O . PRO A 1 85 ? -9.943 4.559 5.652 1.00 91.19 85 PRO A O 1
ATOM 681 N N . ILE A 1 86 ? -10.762 3.661 7.537 1.00 91.69 86 ILE A N 1
ATOM 682 C CA . ILE A 1 86 ? -10.870 4.928 8.283 1.00 91.69 86 ILE A CA 1
ATOM 683 C C . ILE A 1 86 ? -9.539 5.449 8.837 1.00 91.69 86 ILE A C 1
ATOM 685 O O . ILE A 1 86 ? -9.472 6.598 9.248 1.00 91.69 86 ILE A O 1
ATOM 689 N N . HIS A 1 87 ? -8.506 4.606 8.898 1.00 93.00 87 HIS A N 1
ATOM 690 C CA . HIS A 1 87 ? -7.214 4.984 9.466 1.00 93.00 87 HIS A CA 1
ATOM 691 C C . HIS A 1 87 ? -6.231 5.286 8.338 1.00 93.00 87 HIS A C 1
ATOM 693 O O . HIS A 1 87 ? -6.283 4.655 7.273 1.00 93.00 87 HIS A O 1
ATOM 699 N N . ASP A 1 88 ? -5.314 6.212 8.592 1.00 94.75 88 ASP A N 1
ATOM 700 C CA . ASP A 1 88 ? -4.273 6.571 7.637 1.00 94.75 88 ASP A CA 1
ATOM 701 C C . ASP A 1 88 ? -3.320 5.398 7.400 1.00 94.75 88 ASP A C 1
ATOM 703 O O . ASP A 1 88 ? -3.088 4.544 8.269 1.00 94.75 88 ASP A O 1
ATOM 707 N N . LEU A 1 89 ? -2.793 5.354 6.183 1.00 95.25 89 LEU A N 1
ATOM 708 C CA . LEU A 1 89 ? -1.724 4.450 5.794 1.00 95.25 89 LEU A CA 1
ATOM 709 C C . LEU A 1 89 ? -0.452 5.252 5.594 1.00 95.25 89 LEU A C 1
ATOM 711 O O . LEU A 1 89 ? -0.478 6.375 5.106 1.00 95.25 89 LEU A O 1
ATOM 715 N N . PHE A 1 90 ? 0.673 4.638 5.910 1.00 94.56 90 PHE A N 1
ATOM 716 C CA . PHE A 1 90 ? 1.990 5.183 5.648 1.00 94.56 90 PHE A CA 1
ATOM 717 C C . PHE A 1 90 ? 2.709 4.203 4.743 1.00 94.56 90 PHE A C 1
ATOM 719 O O . PHE A 1 90 ? 2.857 3.030 5.090 1.00 94.56 90 PHE A O 1
ATOM 726 N N . ILE A 1 91 ? 3.149 4.666 3.582 1.00 92.44 91 ILE A N 1
ATOM 727 C CA . ILE A 1 91 ? 3.905 3.842 2.644 1.00 92.44 91 ILE A CA 1
ATOM 728 C C . ILE A 1 91 ? 5.336 4.334 2.537 1.00 92.44 91 ILE A C 1
ATOM 730 O O . ILE A 1 91 ? 5.616 5.525 2.673 1.00 92.44 91 ILE A O 1
ATOM 734 N N . LYS A 1 92 ? 6.250 3.408 2.275 1.00 89.69 92 LYS A N 1
ATOM 735 C CA . LYS A 1 92 ? 7.653 3.722 2.040 1.00 89.69 92 LYS A CA 1
ATOM 736 C C . LYS A 1 92 ? 8.251 2.758 1.042 1.00 89.69 92 LYS A C 1
ATOM 738 O O . LYS A 1 92 ? 8.063 1.549 1.126 1.00 89.69 92 LYS A O 1
ATOM 743 N N . VAL A 1 93 ? 9.027 3.305 0.122 1.00 85.62 93 VAL A N 1
ATOM 744 C CA . VAL A 1 93 ? 9.851 2.524 -0.794 1.00 85.62 93 VAL A CA 1
ATOM 745 C C . VAL A 1 93 ? 11.276 2.585 -0.265 1.00 85.62 93 VAL A C 1
ATOM 747 O O . VAL A 1 93 ? 11.875 3.654 -0.237 1.00 85.62 93 VAL A O 1
ATOM 750 N N . ASP A 1 94 ? 11.835 1.453 0.148 1.00 80.31 94 ASP A N 1
ATOM 751 C CA . ASP A 1 94 ? 13.241 1.379 0.536 1.00 80.31 94 ASP A CA 1
ATOM 752 C C . ASP A 1 94 ? 14.120 1.488 -0.709 1.00 80.31 94 ASP A C 1
ATOM 754 O O . ASP A 1 94 ? 14.259 0.537 -1.478 1.00 80.31 94 ASP A O 1
ATOM 758 N N . ARG A 1 95 ? 14.675 2.685 -0.908 1.00 70.56 95 ARG A N 1
ATOM 759 C CA . ARG A 1 95 ? 15.630 3.030 -1.964 1.00 70.56 95 ARG A CA 1
ATOM 760 C C . ARG A 1 95 ? 17.013 3.181 -1.345 1.00 70.56 95 ARG A C 1
ATOM 762 O O . ARG A 1 95 ? 17.578 4.271 -1.316 1.00 70.56 95 ARG A O 1
ATOM 769 N N . ARG A 1 96 ? 17.541 2.101 -0.775 1.00 64.31 96 ARG A N 1
ATOM 770 C CA . ARG A 1 96 ? 18.807 2.126 -0.032 1.00 64.31 96 ARG A CA 1
ATOM 771 C C . ARG A 1 96 ? 19.972 2.607 -0.908 1.00 64.31 96 ARG A C 1
ATOM 773 O O . ARG A 1 96 ? 20.495 1.860 -1.733 1.00 64.31 96 ARG A O 1
ATOM 780 N N . SER A 1 97 ? 20.415 3.843 -0.678 1.00 54.44 97 SER A N 1
ATOM 781 C CA . SER A 1 97 ? 21.682 4.390 -1.167 1.00 54.44 97 SER A CA 1
ATOM 782 C C . SER A 1 97 ? 22.596 4.585 0.048 1.00 54.44 97 SER A C 1
ATOM 784 O O . SER A 1 97 ? 22.638 5.639 0.671 1.00 54.44 97 SER A O 1
ATOM 786 N N . TRP A 1 98 ? 23.264 3.505 0.450 1.00 48.22 98 TRP A N 1
ATOM 787 C CA . TRP A 1 98 ? 24.238 3.417 1.551 1.00 48.22 98 TRP A CA 1
ATOM 788 C C . TRP A 1 98 ? 23.753 3.625 2.999 1.00 48.22 98 TRP A C 1
ATOM 790 O O . TRP A 1 98 ? 23.907 2.684 3.773 1.00 48.22 98 TRP A O 1
ATOM 800 N N . PHE A 1 99 ? 23.163 4.759 3.392 1.00 47.12 99 PHE A N 1
ATOM 801 C CA . PHE A 1 99 ? 22.832 5.017 4.815 1.00 47.12 99 PHE A CA 1
ATOM 802 C C . PHE A 1 99 ? 21.457 5.643 5.075 1.00 47.12 99 PHE A C 1
ATOM 804 O O . PHE A 1 99 ? 20.902 5.439 6.153 1.00 47.12 99 PHE A O 1
ATOM 811 N N . PHE A 1 100 ? 20.872 6.332 4.093 1.00 46.22 100 PHE A N 1
ATOM 812 C CA . PHE A 1 100 ? 19.558 6.965 4.213 1.00 46.22 100 PHE A CA 1
ATOM 813 C C . PHE A 1 100 ? 18.642 6.541 3.066 1.00 46.22 100 PHE A C 1
ATOM 815 O O . PHE A 1 100 ? 19.086 6.272 1.949 1.00 46.22 100 PHE A O 1
ATOM 822 N N . ASP A 1 101 ? 17.354 6.449 3.376 1.00 58.56 101 ASP A N 1
ATOM 823 C CA . ASP A 1 101 ? 16.296 6.369 2.376 1.00 58.56 101 ASP A CA 1
ATOM 824 C C . ASP A 1 101 ? 15.969 7.808 1.936 1.00 58.56 101 ASP A C 1
ATOM 826 O O . ASP A 1 101 ? 15.672 8.651 2.778 1.00 58.56 101 ASP A O 1
ATOM 830 N N . GLU A 1 102 ? 16.066 8.087 0.634 1.00 59.38 102 GLU A N 1
ATOM 831 C CA . GLU A 1 102 ? 15.819 9.416 0.045 1.00 59.38 102 GLU A CA 1
ATOM 832 C C . GLU A 1 102 ? 14.326 9.787 -0.058 1.00 59.38 102 GLU A C 1
ATOM 834 O O . GLU A 1 102 ? 14.009 10.951 -0.281 1.00 59.38 102 GLU A O 1
ATOM 839 N N . ALA A 1 103 ? 13.402 8.827 0.046 1.00 67.88 103 ALA A N 1
ATOM 840 C CA . ALA A 1 103 ? 11.984 9.019 -0.263 1.00 67.88 103 ALA A CA 1
ATOM 841 C C . ALA A 1 103 ? 11.097 9.264 0.971 1.00 67.88 103 ALA A C 1
ATOM 843 O O . ALA A 1 103 ? 9.994 9.789 0.820 1.00 67.88 103 ALA A O 1
ATOM 844 N N . GLY A 1 104 ? 11.561 8.921 2.177 1.00 80.00 104 GLY A N 1
ATOM 845 C CA . GLY A 1 104 ? 10.791 9.094 3.409 1.00 80.00 104 GLY A CA 1
ATOM 846 C C . GLY A 1 104 ? 9.498 8.266 3.436 1.00 80.00 104 GLY A C 1
ATOM 847 O O . GLY A 1 104 ? 9.283 7.363 2.624 1.00 80.00 104 GLY A O 1
ATOM 848 N N . TRP A 1 105 ? 8.633 8.551 4.411 1.00 88.75 105 TRP A N 1
ATOM 849 C CA . TRP A 1 105 ? 7.286 7.976 4.476 1.00 88.75 105 TRP A CA 1
ATOM 850 C C . TRP A 1 105 ? 6.282 8.914 3.814 1.00 88.75 105 TRP A C 1
ATOM 852 O O . TRP A 1 105 ? 6.317 10.120 4.043 1.00 88.75 105 TRP A O 1
ATOM 862 N N . ILE A 1 106 ? 5.362 8.347 3.039 1.00 90.06 106 ILE A N 1
ATOM 863 C CA . ILE A 1 106 ? 4.230 9.062 2.451 1.00 90.06 106 ILE A CA 1
ATOM 864 C C . ILE A 1 106 ? 2.979 8.676 3.230 1.00 90.06 106 ILE A C 1
ATOM 866 O O . ILE A 1 106 ? 2.655 7.492 3.337 1.00 90.06 106 ILE A O 1
ATOM 870 N N . GLU A 1 107 ? 2.279 9.673 3.755 1.00 93.75 107 GLU A N 1
ATOM 871 C CA . GLU A 1 107 ? 0.988 9.504 4.411 1.00 93.75 107 GLU A CA 1
ATOM 872 C C . GLU A 1 107 ? -0.143 9.490 3.378 1.00 93.75 107 GLU A C 1
ATOM 874 O O . GLU A 1 107 ? -0.179 10.293 2.445 1.00 93.75 107 GLU A O 1
ATOM 879 N N . ILE A 1 108 ? -1.064 8.547 3.542 1.00 93.00 108 ILE A N 1
ATOM 880 C CA . ILE A 1 108 ? -2.234 8.352 2.699 1.00 93.00 108 ILE A CA 1
ATOM 881 C C . ILE A 1 108 ? -3.454 8.387 3.616 1.00 93.00 108 ILE A C 1
ATOM 883 O O . ILE A 1 108 ? -3.676 7.421 4.362 1.00 93.00 108 ILE A O 1
ATOM 887 N N . PRO A 1 109 ? -4.259 9.459 3.547 1.00 92.50 109 PRO A N 1
ATOM 888 C CA . PRO A 1 109 ? -5.409 9.625 4.418 1.00 92.50 109 PRO A CA 1
ATOM 889 C C . PRO A 1 109 ? -6.368 8.436 4.366 1.00 92.50 109 PRO A C 1
ATOM 891 O O . PRO A 1 109 ? -6.498 7.749 3.343 1.00 92.50 109 PRO A O 1
ATOM 894 N N . GLY A 1 110 ? -7.048 8.183 5.481 1.00 89.25 110 GLY A N 1
ATOM 895 C CA . GLY A 1 110 ? -8.238 7.339 5.521 1.00 89.25 110 GLY A CA 1
ATOM 896 C C . GLY A 1 110 ? -9.270 7.761 4.472 1.00 89.25 110 GLY A C 1
ATOM 897 O O . GLY A 1 110 ? -9.349 8.925 4.091 1.00 89.25 110 GLY A O 1
ATOM 898 N N . VAL A 1 111 ? -10.091 6.814 4.022 1.00 85.81 111 VAL A N 1
ATOM 899 C CA . VAL A 1 111 ? -11.304 7.094 3.248 1.00 85.81 111 VAL A CA 1
ATOM 900 C C . VAL A 1 111 ? -12.465 7.089 4.244 1.00 85.81 111 VAL A C 1
ATOM 902 O O . VAL A 1 111 ? -12.896 6.008 4.668 1.00 85.81 111 VAL A O 1
ATOM 905 N N . PRO A 1 112 ? -12.969 8.262 4.677 1.00 68.75 112 PRO A N 1
ATOM 906 C CA . PRO A 1 112 ? -14.109 8.314 5.573 1.00 68.75 112 PRO A CA 1
ATOM 907 C C . PRO A 1 112 ? -15.307 7.690 4.865 1.00 68.75 112 PRO A C 1
ATOM 909 O O . PRO A 1 112 ? -15.600 8.003 3.710 1.00 68.75 112 PRO A O 1
ATOM 912 N N . SER A 1 113 ? -16.031 6.807 5.547 1.00 60.22 113 SER A N 1
ATOM 913 C CA . SER A 1 113 ? -17.318 6.367 5.025 1.00 60.22 113 SER A CA 1
ATOM 914 C C . SER A 1 113 ? -18.255 7.574 4.965 1.00 60.22 113 SER A C 1
ATOM 916 O O . SER A 1 113 ? -18.506 8.192 5.999 1.00 60.22 113 SER A O 1
ATOM 918 N N . LEU A 1 114 ? -18.860 7.834 3.806 1.00 56.06 114 LEU A N 1
ATOM 919 C CA . LEU A 1 114 ? -19.939 8.819 3.612 1.00 56.06 114 LEU A CA 1
ATOM 920 C C . LEU A 1 114 ? -21.206 8.526 4.462 1.00 56.06 114 LEU A C 1
ATOM 922 O O . LEU A 1 114 ? -22.206 9.223 4.366 1.00 56.06 114 LEU A O 1
ATOM 926 N N . ALA A 1 115 ? -21.171 7.508 5.327 1.00 50.09 115 ALA A N 1
ATOM 927 C CA . ALA A 1 115 ? -22.285 7.010 6.128 1.00 50.09 115 ALA A CA 1
ATOM 928 C C . ALA A 1 115 ? -22.552 7.781 7.439 1.00 50.09 115 ALA A C 1
ATOM 930 O O . ALA A 1 115 ? -23.379 7.346 8.237 1.00 50.09 115 ALA A O 1
ATOM 931 N N . LYS A 1 116 ? -21.881 8.908 7.697 1.00 48.75 116 LYS A N 1
ATOM 932 C CA . LYS A 1 116 ? -22.197 9.774 8.845 1.00 48.75 116 LYS A CA 1
ATOM 933 C C . LYS A 1 116 ? -22.128 11.247 8.458 1.00 48.75 116 LYS A C 1
ATOM 935 O O . LYS A 1 116 ? -21.286 11.983 8.956 1.00 48.75 116 LYS A O 1
ATOM 940 N N . VAL A 1 117 ? -23.054 11.693 7.613 1.00 46.03 117 VAL A N 1
ATOM 941 C CA . VAL A 1 117 ? -23.574 13.050 7.811 1.00 46.03 117 VAL A CA 1
ATOM 942 C C . VAL A 1 117 ? -24.505 12.942 9.019 1.00 46.03 117 VAL A C 1
ATOM 944 O O . VAL A 1 117 ? -25.492 12.206 8.943 1.00 46.03 117 VAL A O 1
ATOM 947 N N . PRO A 1 118 ? -24.201 13.568 10.168 1.00 45.25 118 PRO A N 1
ATOM 948 C CA . PRO A 1 118 ? -25.169 13.616 11.244 1.00 45.25 118 PRO A CA 1
ATOM 949 C C . PRO A 1 118 ? -26.395 14.375 10.723 1.00 45.25 118 PRO A C 1
ATOM 951 O O . PRO A 1 118 ? -26.293 15.518 10.277 1.00 45.25 118 PRO A O 1
ATOM 954 N N . LEU A 1 119 ? -27.563 13.728 10.781 1.00 51.00 119 LEU A N 1
ATOM 955 C CA . LEU A 1 119 ? -28.867 14.293 10.401 1.00 51.00 119 LEU A CA 1
ATOM 956 C C . LEU A 1 119 ? -29.200 15.613 11.129 1.00 51.00 119 LEU A C 1
ATOM 958 O O . LEU A 1 119 ? -30.157 16.291 10.765 1.00 51.00 119 LEU A O 1
ATOM 962 N N . SER A 1 120 ? -28.397 16.016 12.118 1.00 52.00 120 SER A N 1
ATOM 963 C CA . SER A 1 120 ? -28.495 17.308 12.791 1.00 52.00 120 SER A CA 1
ATOM 964 C C . SER A 1 120 ? -28.204 18.507 11.883 1.00 52.00 120 SER A C 1
ATOM 966 O O . SER A 1 120 ? -28.643 19.603 12.208 1.00 52.00 120 SER A O 1
ATOM 968 N N . VAL A 1 121 ? -27.503 18.332 10.754 1.00 47.62 121 VAL A N 1
ATOM 969 C CA . VAL A 1 121 ? -27.247 19.446 9.819 1.00 47.62 121 VAL A CA 1
ATOM 970 C C . VAL A 1 121 ? -28.472 19.744 8.944 1.00 47.62 121 VAL A C 1
ATOM 972 O O . VAL A 1 121 ? -28.700 20.893 8.593 1.00 47.62 121 VAL A O 1
ATOM 975 N N . ILE A 1 122 ? -29.327 18.750 8.671 1.00 49.78 122 ILE A N 1
ATOM 976 C CA . ILE A 1 122 ? -30.486 18.927 7.776 1.00 49.78 122 ILE A CA 1
ATOM 977 C C . ILE A 1 122 ? -31.701 19.517 8.518 1.00 49.78 122 ILE A C 1
ATOM 979 O O . ILE A 1 122 ? -32.486 20.253 7.928 1.00 49.78 122 ILE A O 1
ATOM 983 N N . TYR A 1 123 ? -31.843 19.281 9.829 1.00 46.19 123 TYR A N 1
ATOM 984 C CA . TYR A 1 123 ? -32.947 19.874 10.602 1.00 46.19 123 TYR A CA 1
ATOM 985 C C . TYR A 1 123 ? -32.736 21.358 10.953 1.00 46.19 123 TYR A C 1
ATOM 987 O O . TYR A 1 123 ? -33.713 22.086 11.102 1.00 46.19 123 TYR A O 1
ATOM 995 N N . ALA A 1 124 ? -31.493 21.842 11.056 1.00 45.53 124 ALA A N 1
ATOM 996 C CA . ALA A 1 124 ? -31.234 23.231 11.449 1.00 45.53 124 ALA A CA 1
ATOM 997 C C . ALA A 1 124 ? -31.598 24.256 10.354 1.00 45.53 124 ALA A C 1
ATOM 999 O O . ALA A 1 124 ? -32.046 25.357 10.674 1.00 45.53 124 ALA A O 1
ATOM 1000 N N . GLU A 1 125 ? -31.474 23.898 9.072 1.00 48.19 125 GLU A N 1
ATOM 1001 C CA . GLU A 1 125 ? -31.856 24.788 7.963 1.00 48.19 125 GLU A CA 1
ATOM 1002 C C . GLU A 1 125 ? -33.373 24.856 7.741 1.00 48.19 125 GLU A C 1
ATOM 1004 O O . GLU A 1 125 ? -33.890 25.912 7.376 1.00 48.19 125 GLU A O 1
ATOM 1009 N N . ALA A 1 126 ? -34.115 23.782 8.033 1.00 49.62 126 ALA A N 1
ATOM 1010 C CA . ALA A 1 126 ? -35.566 23.758 7.838 1.00 49.62 126 ALA A CA 1
ATOM 1011 C C . ALA A 1 126 ? -36.329 24.644 8.845 1.00 49.62 126 ALA A C 1
ATOM 1013 O O . ALA A 1 126 ? -37.377 25.194 8.510 1.00 49.62 126 ALA A O 1
ATOM 1014 N N . HIS A 1 127 ? -35.803 24.832 10.061 1.00 48.06 127 HIS A N 1
ATOM 1015 C CA . HIS A 1 127 ? -36.457 25.651 11.090 1.00 48.06 127 HIS A CA 1
ATOM 1016 C C . HIS A 1 127 ? -36.084 27.142 11.047 1.00 48.06 127 HIS A C 1
ATOM 1018 O O . HIS A 1 127 ? -36.783 27.949 11.655 1.00 48.06 127 HIS A O 1
ATOM 1024 N N . SER A 1 128 ? -35.032 27.532 10.318 1.00 48.12 128 SER A N 1
ATOM 1025 C CA . SER A 1 128 ? -34.618 28.944 10.206 1.00 48.12 128 SER A CA 1
ATOM 1026 C C . SER A 1 128 ? -35.370 29.708 9.103 1.00 48.12 128 SER A C 1
ATOM 1028 O O . SER A 1 128 ? -35.470 30.931 9.142 1.00 48.12 128 SER A O 1
ATOM 1030 N N . LEU A 1 129 ? -35.957 28.996 8.134 1.00 51.72 129 LEU A N 1
ATOM 1031 C CA . LEU A 1 129 ? -36.701 29.589 7.013 1.00 51.72 129 LEU A CA 1
ATOM 1032 C C . LEU A 1 129 ? -38.210 29.747 7.272 1.00 51.72 129 LEU A C 1
ATOM 1034 O O . LEU A 1 129 ? -38.905 30.328 6.445 1.00 51.72 129 LEU A O 1
ATOM 1038 N N . ALA A 1 130 ? -38.723 29.261 8.408 1.00 49.28 130 ALA A N 1
ATOM 1039 C CA . ALA A 1 130 ? -40.149 29.321 8.753 1.00 49.28 130 ALA A CA 1
ATOM 1040 C C . ALA A 1 130 ? -40.529 30.497 9.676 1.00 49.28 130 ALA A C 1
ATOM 1042 O O . ALA A 1 130 ? -41.679 30.593 10.101 1.00 49.28 130 ALA A O 1
ATOM 1043 N N . VAL A 1 131 ? -39.589 31.394 9.994 1.00 49.22 131 VAL A N 1
ATOM 1044 C CA . VAL A 1 131 ? -39.874 32.627 10.742 1.00 49.22 131 VAL A CA 1
ATOM 1045 C C . VAL A 1 131 ? -39.233 33.804 10.021 1.00 49.22 131 VAL A C 1
ATOM 1047 O O . VAL A 1 131 ? -38.115 34.205 10.340 1.00 49.22 131 VAL A O 1
ATOM 1050 N N . ARG A 1 132 ? -39.945 34.345 9.032 1.00 40.53 132 ARG A N 1
ATOM 1051 C CA . ARG A 1 132 ? -39.863 35.745 8.606 1.00 40.53 132 ARG A CA 1
ATOM 1052 C C . ARG A 1 132 ? -41.074 36.115 7.771 1.00 40.53 132 ARG A C 1
ATOM 1054 O O . ARG A 1 132 ? -41.423 35.320 6.875 1.00 40.53 132 ARG A O 1
#

Nearest PDB structures (foldseek):
  7joo-assembly1_C  TM=4.341E-01  e=2.379E-01  Homo sapiens
  6d0k-assembly1_C  TM=4.900E-01  e=1.015E+00  synthetic construct
  8tjn-assembly1_F  TM=5.064E-01  e=6.662E+00  Homo sapiens
  4exr-assembly1_A-2  TM=3.574E-01  e=2.042E+00  Clostridioides difficile 630
  7sh2-assembly1_G  TM=2.438E-01  e=1.647E+00  Saccharomyces cerevisiae

Sequence (132 aa):
VSRTRDNLDVDLRFSANPFRMQRNKFFILGRDSLGRKRACQIRLPGCSADLEMLDCATNHSIGIARYRGHPFAGEFTLPLHLFSPIHDLFIKVDRRSWFFDEAGWIEIPGVPSLAKVPLSVIYAEAHSLAVR

Solvent-accessible surface area (backbone atoms only — not comparable to full-atom values): 7548 Å² total; per-residue (Å²): 115,49,78,59,70,54,38,36,40,38,75,46,78,52,73,92,53,74,86,58,48,88,72,26,33,41,35,42,37,36,23,23,85,86,65,46,82,44,47,33,37,28,73,52,64,66,51,56,42,80,37,60,30,20,31,68,89,75,67,43,77,76,48,66,26,38,39,48,50,45,69,42,40,33,39,36,43,34,70,26,84,75,40,24,36,69,42,49,35,36,37,33,59,47,54,74,62,92,87,52,58,86,70,55,75,46,80,41,77,38,57,74,71,86,85,69,71,65,70,69,66,65,56,59,61,65,65,63,72,74,72,127